Protein AF-A0A4D4MEW3-F1 (afdb_monomer_lite)

Foldseek 3Di:
DDDPPPPPPPPPPDVDDADPVLVVVCVVCLVVLLVVLVVQDDPVLSVVLSVVLSVVCRVCVVVLVVDPHSPVVSVVSSVVSSVVSRPPPPVDPDPPPPPPDDDDDDD

Secondary structure (DSSP, 8-state):
---------------PPPPHHHHHHHHHHHHHHHHHHTTTS-HHHHHHHHHHHHHHHHHTHHHHHHSTTHHHHHHHHHHHHHHHHS--------------PPP----

Sequence (107 aa):
MVERCSEKTAVTMSHAAPPLDHRAFRELVESFYSLYAQVFLEDEERDTAVSDTFDILWLCWNDALASPDTRKFAWNVLRATVMARTPHVTAGPNSDGRRLTPSPCSP

Structure (mmCIF, N/CA/C/O backbone):
data_AF-A0A4D4MEW3-F1
#
_entry.id   AF-A0A4D4MEW3-F1
#
loop_
_atom_site.group_PDB
_atom_site.id
_atom_site.type_symbol
_atom_site.label_atom_id
_atom_site.label_alt_id
_atom_site.label_comp_id
_atom_site.label_asym_id
_atom_site.label_entity_id
_atom_site.label_seq_id
_atom_site.pdbx_PDB_ins_code
_atom_site.Cartn_x
_atom_site.Cartn_y
_atom_site.Cartn_z
_atom_site.occupancy
_atom_site.B_iso_or_equiv
_atom_site.auth_seq_id
_atom_site.auth_comp_id
_atom_site.auth_asym_id
_atom_site.auth_atom_id
_atom_site.pdbx_PDB_model_num
ATOM 1 N N . MET A 1 1 ? 20.437 -4.676 -46.474 1.00 44.28 1 MET A N 1
ATOM 2 C CA . MET A 1 1 ? 21.056 -4.627 -45.132 1.00 44.28 1 MET A CA 1
ATOM 3 C C . MET A 1 1 ? 19.924 -4.525 -44.123 1.00 44.28 1 MET A C 1
ATOM 5 O O . MET A 1 1 ? 19.003 -3.771 -44.393 1.00 44.28 1 MET A O 1
ATOM 9 N N . VAL A 1 2 ? 19.983 -5.325 -43.057 1.00 46.19 2 VAL A N 1
ATOM 10 C CA . VAL A 1 2 ? 18.892 -5.667 -42.116 1.00 46.19 2 VAL A CA 1
ATOM 11 C C . VAL A 1 2 ? 19.078 -4.897 -40.796 1.00 46.19 2 VAL A C 1
ATOM 13 O O . VAL A 1 2 ? 20.214 -4.794 -40.344 1.00 46.19 2 VAL A O 1
ATOM 16 N N . GLU A 1 3 ? 18.054 -4.359 -40.124 1.00 43.44 3 GLU A N 1
ATOM 17 C CA . GLU A 1 3 ? 16.659 -4.117 -40.550 1.00 43.44 3 GLU A CA 1
ATOM 18 C C . GLU A 1 3 ? 16.042 -2.918 -39.798 1.00 43.44 3 GLU A C 1
ATOM 20 O O . GLU A 1 3 ? 16.581 -2.461 -38.788 1.00 43.44 3 GLU A O 1
ATOM 25 N N . ARG A 1 4 ? 14.867 -2.441 -40.237 1.00 52.72 4 ARG A N 1
ATOM 26 C CA . ARG A 1 4 ? 14.099 -1.382 -39.563 1.00 52.72 4 ARG A CA 1
ATOM 27 C C . ARG A 1 4 ? 13.104 -1.954 -38.543 1.00 52.72 4 ARG A C 1
ATOM 29 O O . ARG A 1 4 ? 11.892 -1.853 -38.731 1.00 52.72 4 ARG A O 1
ATOM 36 N N . CYS A 1 5 ? 13.595 -2.499 -37.429 1.00 50.06 5 CYS A N 1
ATOM 37 C CA . CYS A 1 5 ? 12.713 -2.844 -36.309 1.00 50.06 5 CYS A CA 1
ATOM 38 C C . CYS A 1 5 ? 12.409 -1.598 -35.459 1.00 50.06 5 CYS A C 1
ATOM 40 O O . CYS A 1 5 ? 13.200 -1.191 -34.612 1.00 50.06 5 CYS A O 1
ATOM 42 N N . SER A 1 6 ? 11.267 -0.958 -35.717 1.00 57.47 6 SER A N 1
ATOM 43 C CA . SER A 1 6 ? 10.753 0.126 -34.878 1.00 57.47 6 SER A CA 1
ATOM 44 C C . SER A 1 6 ? 9.836 -0.474 -33.813 1.00 57.47 6 SER A C 1
ATOM 46 O O . SER A 1 6 ? 8.632 -0.600 -34.042 1.00 57.47 6 SER A O 1
ATOM 48 N N . GLU A 1 7 ? 10.390 -0.846 -32.6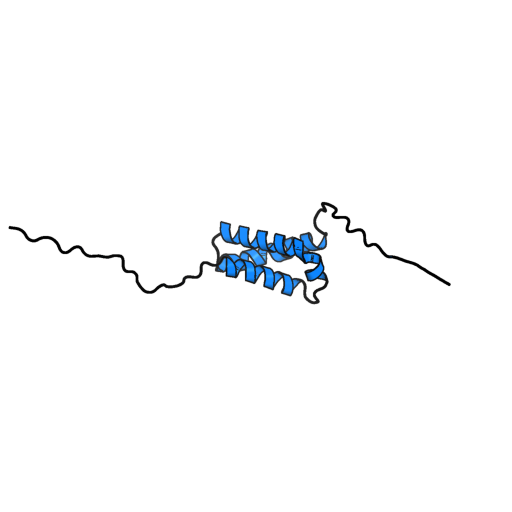58 1.00 52.03 7 GLU A N 1
ATOM 49 C CA . GLU A 1 7 ? 9.607 -1.361 -31.528 1.00 52.03 7 GLU A CA 1
ATOM 50 C C . GLU A 1 7 ? 8.725 -0.262 -30.925 1.00 52.03 7 GLU A C 1
ATOM 52 O O . GLU A 1 7 ? 9.093 0.481 -30.017 1.00 52.03 7 GLU A O 1
ATOM 57 N N . LYS A 1 8 ? 7.510 -0.160 -31.461 1.00 49.97 8 LYS A N 1
ATOM 58 C CA . LYS A 1 8 ? 6.411 0.597 -30.873 1.00 49.97 8 LYS A CA 1
ATOM 59 C C . LYS A 1 8 ? 5.815 -0.252 -29.750 1.00 49.97 8 LYS A C 1
ATOM 61 O O . LYS A 1 8 ? 4.885 -1.022 -29.988 1.00 49.97 8 LYS A O 1
ATOM 66 N N . THR A 1 9 ? 6.363 -0.122 -28.545 1.00 52.53 9 THR A N 1
ATOM 67 C CA . THR A 1 9 ? 5.863 -0.783 -27.334 1.00 52.53 9 THR A CA 1
ATOM 68 C C . THR A 1 9 ? 4.411 -0.385 -27.070 1.00 52.53 9 THR A C 1
ATOM 70 O O . THR A 1 9 ? 4.097 0.704 -26.591 1.00 52.53 9 THR A O 1
ATOM 73 N N . ALA A 1 10 ? 3.495 -1.285 -27.424 1.00 50.22 10 ALA A N 1
ATOM 74 C CA . ALA A 1 10 ? 2.083 -1.135 -27.127 1.00 50.22 10 ALA A CA 1
ATOM 75 C C . ALA A 1 10 ? 1.869 -1.368 -25.628 1.00 50.22 10 ALA A C 1
ATOM 77 O O . ALA A 1 10 ? 1.864 -2.506 -25.165 1.00 50.22 10 ALA A O 1
ATOM 78 N N . VAL A 1 11 ? 1.680 -0.287 -24.869 1.00 57.34 11 VAL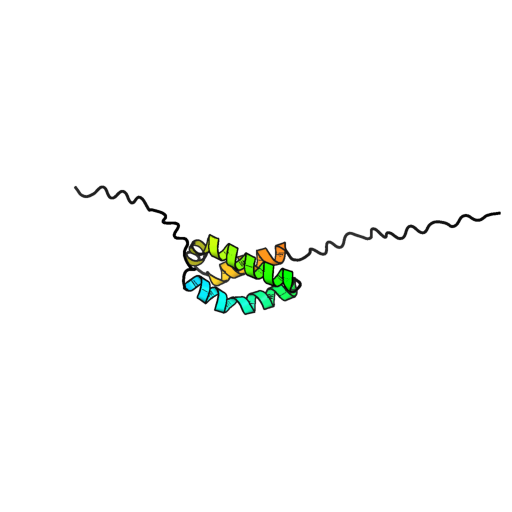 A N 1
ATOM 79 C CA . VAL A 1 11 ? 1.234 -0.367 -23.474 1.00 57.34 11 VAL A CA 1
ATOM 80 C C . VAL A 1 11 ? -0.229 -0.809 -23.468 1.00 57.34 11 VAL A C 1
ATOM 82 O O . VAL A 1 11 ? -1.152 0.004 -23.455 1.00 57.34 11 VAL A O 1
ATOM 85 N N . THR A 1 12 ? -0.454 -2.122 -23.499 1.00 45.50 12 THR A N 1
ATOM 86 C CA . THR A 1 12 ? -1.741 -2.704 -23.124 1.00 45.50 12 THR A CA 1
ATOM 87 C C . THR A 1 12 ? -1.952 -2.475 -21.635 1.00 45.50 12 THR A C 1
ATOM 89 O O . THR A 1 12 ? -1.496 -3.264 -20.809 1.00 45.50 12 THR A O 1
ATOM 92 N N . MET A 1 13 ? -2.680 -1.406 -21.300 1.00 50.62 13 MET A N 1
ATOM 93 C CA . MET A 1 13 ? -3.367 -1.271 -20.015 1.00 50.62 13 MET A CA 1
ATOM 94 C C . MET A 1 13 ? -4.488 -2.315 -19.936 1.00 50.62 13 MET A C 1
ATOM 96 O O . MET A 1 13 ? -5.675 -2.004 -20.011 1.00 50.62 13 MET A O 1
ATOM 100 N N . SER A 1 14 ? -4.103 -3.584 -19.823 1.00 45.50 14 SER A N 1
ATOM 101 C CA . SER A 1 14 ? -5.016 -4.630 -19.393 1.00 45.50 14 SER A CA 1
ATOM 102 C C . SER A 1 14 ? -5.449 -4.294 -17.973 1.00 45.50 14 SER A C 1
ATOM 104 O O . SER A 1 14 ? -4.605 -4.045 -17.113 1.00 45.50 14 SER A O 1
ATOM 106 N N . HIS A 1 15 ? -6.759 -4.299 -17.735 1.00 51.56 15 HIS A N 1
ATOM 107 C CA . HIS A 1 15 ? -7.381 -4.132 -16.421 1.00 51.56 15 HIS A CA 1
ATOM 108 C C . HIS A 1 15 ? -7.103 -5.400 -15.586 1.00 51.56 15 HIS A C 1
ATOM 110 O O . HIS A 1 15 ? -7.960 -6.263 -15.402 1.00 51.56 15 HIS A O 1
ATOM 116 N N . ALA A 1 16 ? -5.832 -5.591 -15.238 1.00 49.38 16 ALA A N 1
ATOM 117 C CA . ALA A 1 16 ? -5.274 -6.882 -14.887 1.00 49.38 16 ALA A CA 1
ATOM 118 C C . ALA A 1 16 ? -5.479 -7.191 -13.406 1.00 49.38 16 ALA A C 1
ATOM 120 O O . ALA A 1 16 ? -5.237 -6.352 -12.538 1.00 49.38 16 ALA A O 1
ATOM 121 N N . ALA A 1 17 ? -5.858 -8.439 -13.121 1.00 55.97 17 ALA A N 1
ATOM 122 C CA . ALA A 1 17 ? -5.656 -9.000 -11.795 1.00 55.97 17 ALA A CA 1
ATOM 123 C C . ALA A 1 17 ? -4.174 -8.833 -11.400 1.00 55.97 17 ALA A C 1
ATOM 125 O O . ALA A 1 17 ? -3.316 -8.903 -12.288 1.00 55.97 17 ALA A O 1
ATOM 126 N N . PRO A 1 18 ? -3.858 -8.618 -10.110 1.00 57.34 18 PRO A N 1
ATOM 127 C CA . PRO A 1 18 ? -2.490 -8.334 -9.720 1.00 57.34 18 PRO A CA 1
ATOM 128 C C . PRO A 1 18 ? -1.482 -9.374 -10.211 1.00 57.34 18 PRO A C 1
ATOM 130 O O . PRO A 1 18 ? -1.830 -10.561 -10.186 1.00 57.34 18 PRO A O 1
ATOM 133 N N . PRO A 1 19 ? -0.254 -8.975 -10.630 1.00 64.31 19 PRO A N 1
ATOM 134 C CA . PRO A 1 19 ? 0.823 -9.921 -10.862 1.00 64.31 19 PRO A CA 1
ATOM 135 C C . PRO A 1 19 ? 0.889 -10.863 -9.673 1.00 64.31 19 PRO A C 1
ATOM 137 O O . PRO A 1 19 ? 0.750 -10.429 -8.525 1.00 64.31 19 PRO A O 1
ATOM 140 N N . LEU A 1 20 ? 1.047 -12.151 -9.957 1.00 63.53 20 LEU A N 1
ATOM 141 C CA . LEU A 1 20 ? 0.963 -13.193 -8.939 1.00 63.53 20 LEU A CA 1
ATOM 142 C C . LEU A 1 20 ? 1.931 -12.905 -7.776 1.00 63.53 20 LEU A C 1
ATOM 144 O O . LEU A 1 20 ? 1.580 -13.100 -6.614 1.00 63.53 20 LEU A O 1
ATOM 148 N N . ASP A 1 21 ? 3.082 -12.312 -8.101 1.00 77.44 21 ASP A N 1
ATOM 149 C CA . ASP A 1 21 ? 4.103 -11.828 -7.174 1.00 77.44 21 ASP A CA 1
ATOM 150 C C . ASP A 1 21 ? 3.622 -10.718 -6.223 1.00 77.44 21 ASP A C 1
ATOM 152 O O . ASP A 1 21 ? 4.022 -10.718 -5.064 1.00 77.44 21 ASP A O 1
ATOM 156 N N . HIS A 1 22 ? 2.748 -9.794 -6.651 1.00 81.69 22 HIS A N 1
ATOM 157 C CA . HIS A 1 22 ? 2.193 -8.744 -5.774 1.00 81.69 22 HIS A CA 1
ATOM 158 C C . HIS A 1 22 ? 1.213 -9.333 -4.752 1.00 81.69 22 HIS A C 1
ATOM 160 O O . HIS A 1 22 ? 1.293 -8.988 -3.574 1.00 81.69 22 HIS A O 1
ATOM 166 N N . ARG A 1 23 ? 0.354 -10.286 -5.158 1.00 83.44 23 ARG A N 1
ATOM 167 C CA . ARG A 1 23 ? -0.533 -10.995 -4.209 1.00 83.44 23 ARG A CA 1
ATOM 168 C C . ARG A 1 23 ? 0.261 -11.828 -3.212 1.00 83.44 23 ARG A C 1
ATOM 170 O O . ARG A 1 23 ? 0.069 -11.673 -2.011 1.00 83.44 23 ARG A O 1
ATOM 177 N N . ALA A 1 24 ? 1.185 -12.651 -3.708 1.00 86.50 24 ALA A N 1
ATOM 178 C CA . ALA A 1 24 ? 2.041 -13.481 -2.866 1.00 86.50 24 ALA A CA 1
ATOM 179 C C . ALA A 1 24 ? 2.904 -12.633 -1.915 1.00 86.50 24 ALA A C 1
ATOM 181 O O . ALA A 1 24 ? 3.113 -13.007 -0.762 1.00 86.50 24 ALA A O 1
ATOM 182 N N . PHE A 1 25 ? 3.373 -11.463 -2.365 1.00 86.81 25 PHE A N 1
ATOM 183 C CA . PHE A 1 25 ? 4.070 -10.509 -1.508 1.00 86.81 25 PHE A CA 1
ATOM 184 C C . PHE A 1 25 ? 3.149 -9.925 -0.431 1.00 86.81 25 PHE A C 1
ATOM 186 O O . PHE A 1 25 ? 3.535 -9.930 0.738 1.00 86.81 25 PHE A O 1
ATOM 193 N N . ARG A 1 26 ? 1.938 -9.470 -0.793 1.00 89.44 26 ARG A N 1
ATOM 194 C CA . ARG A 1 26 ? 0.938 -8.948 0.155 1.00 89.44 26 ARG A CA 1
ATOM 195 C C . ARG A 1 26 ? 0.632 -9.965 1.250 1.00 89.44 26 ARG A C 1
ATOM 197 O O . ARG A 1 26 ? 0.856 -9.654 2.414 1.00 89.44 26 ARG A O 1
ATOM 204 N N . GLU A 1 27 ? 0.232 -11.180 0.884 1.00 90.00 27 GLU A N 1
ATOM 205 C CA . GLU A 1 27 ? -0.087 -12.262 1.832 1.00 90.00 27 GLU A CA 1
ATOM 206 C C . GLU A 1 27 ? 1.079 -12.572 2.794 1.00 90.00 27 GLU A C 1
ATOM 208 O O . GLU A 1 27 ? 0.859 -12.908 3.957 1.00 90.00 27 GLU A O 1
ATOM 213 N N . LEU A 1 28 ? 2.328 -12.411 2.340 1.00 89.94 28 LEU A N 1
ATOM 214 C CA . LEU A 1 28 ? 3.529 -12.653 3.143 1.00 89.94 28 LEU A CA 1
ATOM 215 C C . LEU A 1 28 ? 3.900 -11.495 4.089 1.00 89.94 28 LEU A C 1
ATOM 217 O O . LEU A 1 28 ? 4.548 -11.743 5.109 1.00 89.94 28 LEU A O 1
ATOM 221 N N . VAL A 1 29 ? 3.538 -10.243 3.775 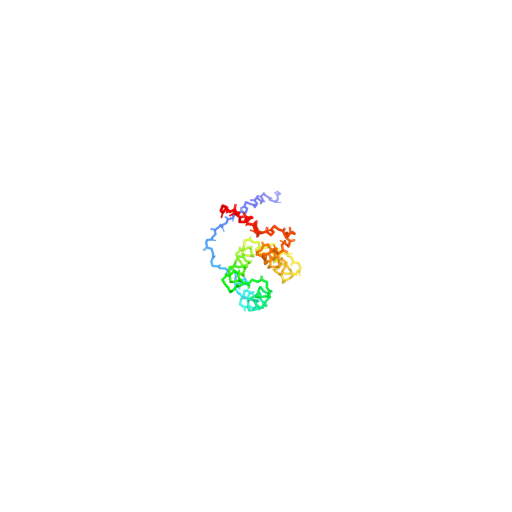1.00 89.75 29 VAL A N 1
ATOM 222 C CA . VAL A 1 29 ? 3.955 -9.055 4.555 1.00 89.75 29 VAL A CA 1
ATOM 223 C C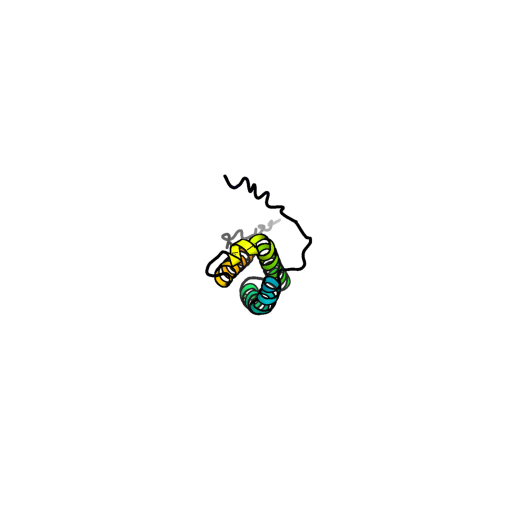 . VAL A 1 29 ? 2.833 -8.334 5.306 1.00 89.75 29 VAL A C 1
ATOM 225 O O . VAL A 1 29 ? 3.130 -7.649 6.282 1.00 89.75 29 VAL A O 1
ATOM 228 N N . GLU A 1 30 ? 1.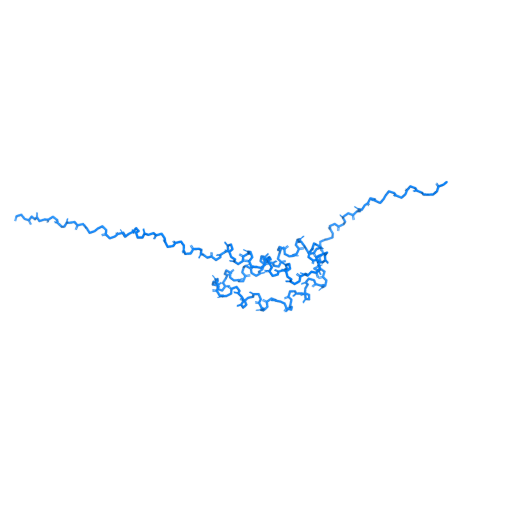571 -8.493 4.905 1.00 90.31 30 GLU A N 1
ATOM 229 C CA . GLU A 1 30 ? 0.413 -7.738 5.414 1.00 90.31 30 GLU A CA 1
ATOM 230 C C . GLU A 1 30 ? 0.294 -7.804 6.941 1.00 90.31 30 GLU A C 1
ATOM 232 O O . GLU A 1 30 ? 0.281 -6.764 7.596 1.00 90.31 30 GLU A O 1
ATOM 237 N N . SER A 1 31 ? 0.371 -9.001 7.531 1.00 91.62 31 SER A N 1
ATOM 238 C CA . SER A 1 31 ? 0.358 -9.180 8.991 1.00 91.62 31 SER A CA 1
ATOM 239 C C . SER A 1 31 ? 1.484 -8.419 9.705 1.00 91.62 31 SER A C 1
ATOM 241 O O . SER A 1 31 ? 1.263 -7.829 10.760 1.00 91.62 31 SER A O 1
ATOM 243 N N . PHE A 1 32 ? 2.696 -8.388 9.138 1.00 91.75 32 PHE A N 1
ATOM 244 C CA . PHE A 1 32 ? 3.822 -7.644 9.717 1.00 91.75 32 PHE A CA 1
ATOM 245 C C . PHE A 1 32 ? 3.652 -6.129 9.562 1.00 91.75 32 PHE A C 1
ATOM 247 O O . PHE A 1 32 ? 4.116 -5.365 10.408 1.00 91.75 32 PHE A O 1
ATOM 254 N N . TYR A 1 33 ? 2.996 -5.691 8.487 1.00 92.38 33 TYR A N 1
ATOM 255 C CA . TYR A 1 33 ? 2.743 -4.282 8.206 1.00 92.38 33 TYR A CA 1
ATOM 256 C C . TYR A 1 33 ? 1.661 -3.728 9.140 1.00 92.38 33 TYR A C 1
ATOM 258 O O . TYR A 1 33 ? 1.871 -2.668 9.732 1.00 92.38 33 TYR A O 1
ATOM 266 N N . SER A 1 34 ? 0.587 -4.484 9.392 1.00 92.06 34 SER A N 1
ATOM 267 C CA . SER A 1 34 ? -0.414 -4.15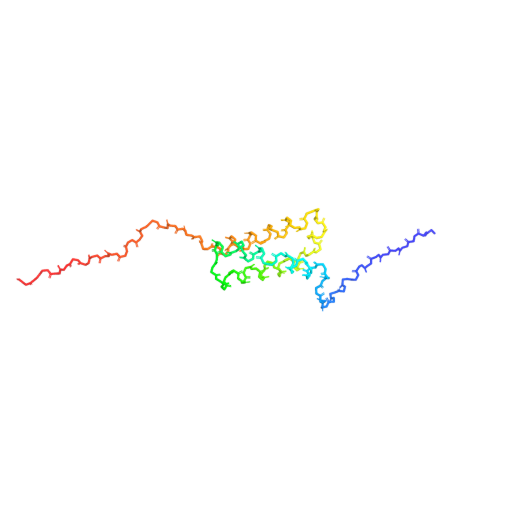0 10.415 1.00 92.06 34 SER A CA 1
ATOM 268 C C . SER A 1 34 ? 0.193 -4.115 11.823 1.00 92.06 34 SER A C 1
ATOM 270 O O . SER A 1 34 ? -0.009 -3.137 12.543 1.00 92.06 34 SER A O 1
ATOM 272 N N . LEU A 1 35 ? 1.021 -5.105 12.190 1.00 93.31 35 LEU A N 1
ATOM 273 C CA . LEU A 1 35 ? 1.736 -5.129 13.479 1.00 93.31 35 LEU A CA 1
ATOM 274 C C . LEU A 1 35 ? 2.699 -3.944 13.676 1.00 93.31 35 LEU A C 1
ATOM 276 O O . LEU A 1 35 ? 2.979 -3.573 14.815 1.00 93.31 35 LEU A O 1
ATOM 280 N N . TYR A 1 36 ? 3.220 -3.352 12.599 1.00 92.31 36 TYR A N 1
ATOM 281 C CA . TYR A 1 36 ? 4.013 -2.124 12.681 1.00 92.31 36 TYR A CA 1
ATOM 282 C C . TYR A 1 36 ? 3.128 -0.877 12.790 1.00 92.31 36 TYR A C 1
ATOM 284 O O . TYR A 1 36 ? 3.367 -0.021 13.640 1.00 92.31 36 TYR A O 1
ATOM 292 N N . ALA A 1 37 ? 2.100 -0.776 11.946 1.00 92.06 37 ALA A N 1
ATOM 293 C CA . ALA A 1 37 ? 1.224 0.387 11.881 1.00 92.06 37 ALA A CA 1
ATOM 294 C C . ALA A 1 37 ? 0.389 0.581 13.166 1.00 92.06 37 ALA A C 1
ATOM 296 O O . ALA A 1 37 ? 0.214 1.721 13.591 1.00 92.06 37 ALA A O 1
ATOM 297 N N . GLN A 1 38 ? -0.011 -0.500 13.853 1.00 93.44 38 GLN A N 1
ATOM 298 C CA . GLN A 1 38 ? -0.742 -0.443 15.135 1.00 93.44 38 GLN A CA 1
ATOM 299 C C . GLN A 1 38 ? 0.024 0.263 16.274 1.00 93.44 38 GLN A C 1
ATOM 301 O O . GLN A 1 38 ? -0.550 0.573 17.310 1.00 93.44 38 GLN A O 1
ATOM 306 N N . VAL A 1 39 ? 1.341 0.465 16.132 1.00 92.31 39 VAL A N 1
ATOM 307 C CA . VAL A 1 39 ? 2.163 1.177 17.129 1.00 92.31 39 VAL A CA 1
ATOM 308 C C . VAL A 1 39 ? 1.945 2.697 17.050 1.00 92.31 39 VAL A C 1
ATOM 310 O O . VAL A 1 39 ? 2.291 3.417 17.985 1.00 92.31 39 VAL A O 1
ATOM 313 N N . PHE A 1 40 ? 1.381 3.188 15.941 1.00 88.31 40 PHE A N 1
ATOM 314 C CA . PHE A 1 40 ? 1.253 4.615 15.629 1.00 88.31 40 PHE A CA 1
ATOM 315 C C . PHE A 1 40 ? -0.175 5.064 15.291 1.00 88.31 40 PHE A C 1
ATOM 317 O O . PHE A 1 40 ? -0.438 6.264 15.332 1.00 88.31 40 PHE A O 1
ATOM 324 N N . LEU A 1 41 ? -1.055 4.132 14.914 1.00 89.94 41 LEU A N 1
ATOM 325 C CA . LEU A 1 41 ? -2.388 4.389 14.367 1.00 89.94 41 LEU A CA 1
ATOM 326 C C . LEU A 1 41 ? -3.433 3.490 15.040 1.00 89.94 41 LEU A C 1
ATOM 328 O O . LEU A 1 41 ? -3.148 2.324 15.322 1.00 89.94 41 LEU A O 1
ATOM 332 N N . GLU A 1 42 ? -4.640 4.024 15.226 1.00 89.75 42 GLU A N 1
ATOM 333 C CA . GLU A 1 42 ? -5.827 3.268 15.649 1.00 89.75 42 GLU A CA 1
ATOM 334 C C . GLU A 1 42 ? -6.264 2.263 14.564 1.00 89.75 42 GLU A C 1
ATOM 336 O O . GLU A 1 42 ? -5.852 2.372 13.407 1.00 89.75 42 GLU A O 1
ATOM 341 N N . ASP A 1 43 ? -7.112 1.286 14.912 1.00 88.50 43 ASP A N 1
ATOM 342 C CA . ASP A 1 43 ? -7.462 0.146 14.042 1.00 88.50 43 ASP A CA 1
ATOM 343 C C . ASP A 1 43 ? -7.896 0.544 12.611 1.00 88.50 43 ASP A C 1
ATOM 345 O O . ASP A 1 43 ? -7.365 0.010 11.635 1.00 88.50 43 ASP A O 1
ATOM 349 N N . GLU A 1 44 ? -8.810 1.511 12.461 1.00 90.25 44 GLU A N 1
ATOM 350 C CA . GLU A 1 44 ? -9.303 1.962 11.145 1.00 90.25 44 GLU A CA 1
ATOM 351 C C . GLU A 1 44 ? -8.222 2.694 10.327 1.00 90.25 44 GLU A C 1
ATOM 353 O O . GLU A 1 44 ? -8.106 2.520 9.108 1.00 90.25 44 GLU A O 1
ATOM 358 N N . GLU A 1 45 ? -7.391 3.503 10.986 1.00 89.00 45 GLU A N 1
ATOM 359 C CA . GLU A 1 45 ? -6.321 4.266 10.337 1.00 89.00 45 GLU A CA 1
ATOM 360 C C . GLU A 1 45 ? -5.134 3.374 9.967 1.00 89.00 45 GLU A C 1
ATOM 362 O O . GLU A 1 45 ? -4.529 3.575 8.910 1.00 89.00 45 GLU A O 1
ATOM 367 N N . ARG A 1 46 ? -4.844 2.356 10.788 1.00 91.94 46 ARG A N 1
ATOM 368 C CA . ARG A 1 46 ? -3.905 1.266 10.502 1.00 91.94 46 ARG A CA 1
ATOM 369 C C . ARG A 1 46 ? -4.323 0.531 9.236 1.00 91.94 46 ARG A C 1
ATOM 371 O O . ARG A 1 46 ? -3.515 0.418 8.315 1.00 91.94 46 ARG A O 1
ATOM 378 N N . ASP A 1 47 ? -5.563 0.055 9.178 1.00 91.69 47 ASP A N 1
ATOM 379 C CA . ASP A 1 47 ? -6.047 -0.752 8.054 1.00 91.69 47 ASP A CA 1
ATOM 380 C C . ASP A 1 47 ? -6.092 0.074 6.761 1.00 91.69 47 ASP A C 1
ATOM 382 O O . ASP A 1 47 ? -5.665 -0.397 5.703 1.00 91.69 47 ASP A O 1
ATOM 386 N N . THR A 1 48 ? -6.466 1.354 6.861 1.00 93.00 48 THR A N 1
ATOM 387 C CA . THR A 1 48 ? -6.367 2.305 5.744 1.00 93.00 48 THR A CA 1
ATOM 388 C C . THR A 1 48 ? -4.911 2.524 5.304 1.00 93.00 48 THR A C 1
ATOM 390 O O . THR A 1 48 ? -4.615 2.452 4.115 1.00 93.00 48 THR A O 1
ATOM 393 N N . ALA A 1 49 ? -3.971 2.749 6.231 1.00 92.94 49 ALA A N 1
ATOM 394 C CA . ALA A 1 49 ? -2.554 2.962 5.909 1.00 92.94 49 ALA A CA 1
ATOM 395 C C . ALA A 1 49 ? -1.889 1.730 5.268 1.00 92.94 49 ALA A C 1
ATOM 397 O O . ALA A 1 49 ? -1.020 1.868 4.399 1.00 92.94 49 ALA A O 1
ATOM 398 N N . VAL A 1 50 ? -2.287 0.527 5.688 1.00 92.50 50 VAL A N 1
ATOM 399 C CA . VAL A 1 50 ? -1.823 -0.737 5.106 1.00 92.50 50 VAL A CA 1
ATOM 400 C C . VAL A 1 50 ? -2.420 -0.940 3.708 1.00 92.50 50 VAL A C 1
ATOM 402 O O . VAL A 1 50 ? -1.666 -1.288 2.798 1.00 92.50 50 VAL A O 1
ATOM 405 N N . SER A 1 51 ? -3.710 -0.646 3.489 1.00 93.00 51 SER A N 1
ATOM 406 C CA . SER A 1 51 ? -4.308 -0.691 2.142 1.00 93.00 51 SER A CA 1
ATOM 407 C C . SER A 1 51 ? -3.633 0.295 1.189 1.00 93.00 51 SER A C 1
ATOM 409 O O . SER A 1 51 ? -3.078 -0.140 0.181 1.00 93.00 51 SER A O 1
ATOM 411 N N . ASP A 1 52 ? -3.559 1.580 1.561 1.00 93.25 52 ASP A N 1
ATOM 412 C CA . ASP A 1 52 ? -2.884 2.637 0.793 1.00 93.25 52 ASP A CA 1
ATOM 413 C C . ASP A 1 52 ? -1.461 2.228 0.392 1.00 93.25 52 ASP A C 1
ATOM 415 O O . ASP A 1 52 ? -1.010 2.484 -0.720 1.00 93.25 52 ASP A O 1
ATOM 419 N N . THR A 1 53 ? -0.732 1.568 1.296 1.00 93.75 53 THR A N 1
ATOM 420 C CA . THR A 1 53 ? 0.626 1.082 1.025 1.00 93.75 53 THR A CA 1
ATOM 421 C C . THR A 1 53 ? 0.645 0.037 -0.090 1.00 93.75 53 THR A C 1
ATOM 423 O O . THR A 1 53 ? 1.517 0.095 -0.960 1.00 93.75 53 THR A O 1
ATOM 426 N N . PHE A 1 54 ? -0.305 -0.902 -0.100 1.00 91.25 54 PHE A N 1
ATOM 427 C CA . PHE A 1 54 ? -0.425 -1.888 -1.174 1.00 91.25 54 PHE A CA 1
ATOM 428 C C . PHE A 1 54 ? -0.938 -1.283 -2.485 1.00 91.25 54 PHE A C 1
ATOM 430 O O . PHE A 1 54 ? -0.500 -1.741 -3.541 1.00 91.25 54 PHE A O 1
ATOM 437 N N . ASP A 1 55 ? -1.775 -0.246 -2.426 1.00 92.06 55 ASP A N 1
ATOM 438 C CA . ASP A 1 55 ? -2.266 0.508 -3.588 1.00 92.06 55 ASP A CA 1
ATOM 439 C C . ASP A 1 55 ? -1.180 1.422 -4.198 1.00 92.06 55 ASP A C 1
ATOM 441 O O . ASP A 1 55 ? -1.088 1.569 -5.416 1.00 92.06 55 ASP A O 1
ATOM 445 N N . ILE A 1 56 ? -0.270 1.970 -3.387 1.00 91.38 56 ILE A N 1
ATOM 446 C CA . ILE A 1 56 ? 0.937 2.651 -3.882 1.00 91.38 56 ILE A CA 1
ATOM 447 C C . ILE A 1 56 ? 1.897 1.625 -4.495 1.00 91.38 56 ILE A C 1
ATOM 449 O O . ILE A 1 56 ? 2.348 1.808 -5.626 1.00 91.38 56 ILE A O 1
ATOM 453 N N . LEU A 1 57 ? 2.175 0.519 -3.790 1.00 90.06 57 LEU A N 1
ATOM 454 C CA . LEU A 1 57 ? 3.046 -0.554 -4.290 1.00 90.06 57 LEU A CA 1
ATOM 455 C C . LEU A 1 57 ? 2.509 -1.227 -5.548 1.00 90.06 57 LEU A C 1
ATOM 457 O O . LEU A 1 57 ? 3.297 -1.736 -6.336 1.00 90.06 57 LEU A O 1
ATOM 461 N N . TRP A 1 58 ? 1.194 -1.224 -5.739 1.00 88.06 58 TRP A N 1
ATOM 462 C CA . TRP A 1 58 ? 0.537 -1.631 -6.971 1.00 88.06 58 TRP A CA 1
ATOM 463 C C . TRP A 1 58 ? 0.969 -0.754 -8.153 1.00 88.06 58 TRP A C 1
ATOM 465 O O . TRP A 1 58 ? 1.424 -1.266 -9.177 1.00 88.06 58 TRP A O 1
ATOM 475 N N . LEU A 1 59 ? 0.886 0.569 -7.990 1.00 88.38 59 LEU A N 1
ATOM 476 C CA . LEU A 1 59 ? 1.206 1.540 -9.039 1.00 88.38 59 LEU A CA 1
ATOM 477 C C . LEU A 1 59 ? 2.698 1.556 -9.409 1.00 88.38 59 LEU A C 1
ATOM 479 O O . LEU A 1 59 ? 3.023 1.734 -10.581 1.00 88.38 59 LEU A O 1
ATOM 483 N N . CYS A 1 60 ? 3.597 1.340 -8.443 1.00 88.12 60 CYS A N 1
ATOM 484 C CA . CYS A 1 60 ? 5.050 1.300 -8.660 1.00 88.12 60 CYS A CA 1
ATOM 485 C C . CYS A 1 60 ? 5.658 -0.118 -8.614 1.00 88.12 60 CYS A C 1
ATOM 487 O O . CYS A 1 60 ? 6.864 -0.271 -8.413 1.00 88.12 60 CYS A O 1
ATOM 489 N N . TRP A 1 61 ? 4.859 -1.176 -8.822 1.00 86.81 61 TRP A N 1
ATOM 490 C CA . TRP A 1 61 ? 5.333 -2.562 -8.664 1.00 86.81 61 TRP A CA 1
ATOM 491 C C . TRP A 1 61 ? 6.505 -2.914 -9.591 1.00 86.81 61 TRP A C 1
ATOM 493 O O . TRP A 1 61 ? 7.448 -3.584 -9.175 1.00 86.81 61 TRP A O 1
ATOM 503 N N . ASN A 1 62 ? 6.495 -2.412 -10.830 1.00 84.94 62 ASN A N 1
ATOM 504 C CA . ASN A 1 62 ? 7.599 -2.617 -11.772 1.00 84.94 62 ASN A CA 1
ATOM 505 C C . ASN A 1 62 ? 8.905 -1.963 -11.289 1.00 84.94 62 ASN A C 1
ATOM 507 O O . ASN A 1 62 ? 9.968 -2.563 -11.429 1.00 84.94 62 ASN A O 1
ATOM 511 N N . ASP A 1 63 ? 8.836 -0.784 -10.661 1.00 84.75 63 ASP A N 1
ATOM 512 C CA . ASP A 1 63 ? 10.006 -0.118 -10.074 1.00 84.75 63 ASP A CA 1
ATOM 513 C C . ASP A 1 63 ? 10.507 -0.874 -8.833 1.00 84.75 63 ASP A C 1
ATOM 515 O O . ASP A 1 63 ? 11.712 -0.998 -8.610 1.00 84.75 63 ASP A O 1
ATOM 519 N N . ALA A 1 64 ? 9.586 -1.445 -8.049 1.00 84.94 64 ALA A N 1
ATOM 520 C CA . ALA A 1 64 ? 9.905 -2.277 -6.892 1.00 84.94 64 ALA A CA 1
ATOM 521 C C . ALA A 1 64 ? 10.583 -3.607 -7.286 1.00 84.94 64 ALA A C 1
ATOM 523 O O . ALA A 1 64 ? 11.469 -4.070 -6.564 1.00 84.94 64 ALA A O 1
ATOM 524 N N . LEU A 1 65 ? 10.209 -4.200 -8.428 1.00 83.62 65 LEU A N 1
ATOM 525 C CA . LEU A 1 65 ? 10.858 -5.384 -9.012 1.00 83.62 65 LEU A CA 1
ATOM 526 C C . LEU A 1 65 ? 12.186 -5.058 -9.715 1.00 83.62 65 LEU A C 1
ATOM 528 O O . LEU A 1 65 ? 13.094 -5.886 -9.715 1.00 83.62 65 LEU A O 1
ATOM 532 N N . ALA A 1 66 ? 12.324 -3.861 -10.291 1.00 84.38 66 ALA A N 1
ATOM 533 C CA . ALA A 1 66 ? 13.597 -3.366 -10.819 1.00 84.38 66 ALA A CA 1
ATOM 534 C C . ALA A 1 66 ? 14.589 -2.971 -9.704 1.00 84.38 66 ALA A C 1
ATOM 536 O O . ALA A 1 66 ? 15.796 -2.882 -9.938 1.00 84.38 66 ALA A O 1
ATOM 537 N N . SER A 1 67 ? 14.093 -2.731 -8.487 1.00 80.69 67 SER A N 1
ATOM 538 C CA . SER A 1 67 ? 14.912 -2.464 -7.308 1.00 80.69 67 SER A CA 1
ATOM 539 C C . SER A 1 67 ? 15.627 -3.737 -6.828 1.00 80.69 67 SER A C 1
ATOM 541 O O . SER A 1 67 ? 14.983 -4.777 -6.704 1.00 80.69 67 SER A O 1
ATOM 543 N N . PRO A 1 68 ? 16.921 -3.675 -6.454 1.00 82.38 68 PRO A N 1
ATOM 544 C CA . PRO A 1 68 ? 17.647 -4.843 -5.944 1.00 82.38 68 PRO A CA 1
ATOM 545 C C . PRO A 1 68 ? 17.094 -5.394 -4.616 1.00 82.38 68 PRO A C 1
ATOM 547 O O . PRO A 1 68 ? 17.383 -6.535 -4.275 1.00 82.38 68 PRO A O 1
ATOM 550 N N . ASP A 1 69 ? 16.296 -4.610 -3.877 1.00 87.06 69 ASP A N 1
ATOM 551 C CA . ASP A 1 69 ? 15.673 -5.004 -2.607 1.00 87.06 69 ASP A CA 1
ATOM 552 C C . ASP A 1 69 ? 14.172 -4.630 -2.570 1.00 87.06 69 ASP A C 1
ATOM 554 O O . ASP A 1 69 ? 13.761 -3.724 -1.833 1.00 87.06 69 ASP A O 1
ATOM 558 N N . THR A 1 70 ? 13.314 -5.345 -3.307 1.00 85.56 70 THR A N 1
ATOM 559 C CA . THR A 1 70 ? 11.847 -5.121 -3.334 1.00 85.56 70 THR A CA 1
ATOM 560 C C . THR A 1 70 ? 11.227 -5.006 -1.932 1.00 85.56 70 THR A C 1
ATOM 562 O O . THR A 1 70 ? 10.418 -4.117 -1.669 1.00 85.56 70 THR A O 1
ATOM 565 N N . ARG A 1 71 ? 11.660 -5.846 -0.976 1.00 85.81 71 ARG A N 1
ATOM 566 C CA . ARG A 1 71 ? 11.182 -5.811 0.423 1.00 85.81 71 ARG A CA 1
ATOM 567 C C . ARG A 1 71 ? 11.541 -4.504 1.142 1.00 85.81 71 ARG A C 1
ATOM 569 O O . ARG A 1 71 ? 10.739 -3.999 1.924 1.00 85.81 71 ARG A O 1
ATOM 576 N N . LYS A 1 72 ? 12.736 -3.958 0.895 1.00 89.38 72 LYS A N 1
ATOM 577 C CA . LYS A 1 72 ? 13.209 -2.698 1.492 1.00 89.38 72 LYS A CA 1
ATOM 578 C C . LYS A 1 72 ? 12.503 -1.499 0.869 1.00 89.38 72 LYS A C 1
ATOM 580 O O . LYS A 1 72 ? 12.165 -0.557 1.581 1.00 89.38 72 LYS A O 1
ATOM 585 N N . PHE A 1 73 ? 12.247 -1.556 -0.437 1.00 89.56 73 PHE A N 1
ATOM 586 C CA . PHE A 1 73 ? 11.431 -0.572 -1.140 1.00 89.56 73 PHE A CA 1
ATOM 587 C C . PHE A 1 73 ? 10.009 -0.523 -0.557 1.00 89.56 73 PHE A C 1
ATOM 589 O O . PHE A 1 73 ? 9.582 0.527 -0.081 1.00 89.56 73 PHE A O 1
ATOM 596 N N . ALA A 1 74 ? 9.330 -1.670 -0.472 1.00 90.56 74 ALA A N 1
ATOM 597 C CA . ALA A 1 74 ? 7.993 -1.788 0.112 1.00 90.56 74 ALA A CA 1
ATOM 598 C C . ALA A 1 74 ? 7.913 -1.313 1.572 1.00 90.56 74 ALA A C 1
ATOM 600 O O . ALA A 1 74 ? 6.997 -0.578 1.940 1.00 90.56 74 ALA A O 1
ATOM 601 N N . TRP A 1 75 ? 8.918 -1.645 2.385 1.00 92.44 75 TRP A N 1
ATOM 602 C CA . TRP A 1 75 ? 9.026 -1.148 3.756 1.00 92.44 75 TRP A CA 1
ATOM 603 C C . TRP A 1 75 ? 9.133 0.382 3.841 1.00 92.44 75 TRP A C 1
ATOM 605 O O . TRP A 1 75 ? 8.518 1.000 4.710 1.00 92.44 75 TRP A O 1
ATOM 615 N N . ASN A 1 76 ? 9.895 1.010 2.940 1.00 93.50 76 ASN A N 1
ATOM 616 C CA . ASN A 1 76 ? 10.019 2.466 2.910 1.00 93.50 76 ASN A CA 1
ATOM 617 C C . ASN A 1 76 ? 8.693 3.141 2.528 1.00 93.50 76 ASN A C 1
ATOM 619 O O . ASN A 1 76 ? 8.367 4.171 3.117 1.00 93.50 76 ASN A O 1
ATOM 623 N N . VAL A 1 77 ? 7.921 2.548 1.604 1.00 92.94 77 VAL A N 1
ATOM 624 C CA . VAL A 1 77 ? 6.566 3.016 1.261 1.00 92.94 77 VAL A CA 1
ATOM 625 C C . VAL A 1 77 ? 5.654 2.932 2.487 1.00 92.94 77 VAL A C 1
ATOM 627 O O . VAL A 1 77 ? 5.122 3.962 2.893 1.00 92.94 77 VAL A O 1
ATOM 630 N N . LEU A 1 78 ? 5.563 1.765 3.145 1.00 93.75 78 LEU A N 1
ATOM 631 C CA . LEU A 1 78 ? 4.770 1.597 4.374 1.00 93.75 78 LEU A CA 1
ATOM 632 C C . LEU A 1 78 ? 5.120 2.659 5.415 1.00 93.75 78 LEU A C 1
ATOM 634 O O . LEU A 1 78 ? 4.247 3.335 5.956 1.00 93.75 78 LEU A O 1
ATOM 638 N N . ARG A 1 79 ? 6.415 2.798 5.714 1.00 93.69 79 ARG A N 1
ATOM 639 C CA . ARG A 1 79 ? 6.885 3.702 6.759 1.00 93.69 79 ARG A CA 1
ATOM 640 C C . ARG A 1 79 ? 6.556 5.157 6.433 1.00 93.69 79 ARG A C 1
ATOM 642 O O . ARG A 1 79 ? 6.204 5.891 7.349 1.00 93.69 79 ARG A O 1
ATOM 649 N N . ALA A 1 80 ? 6.643 5.571 5.170 1.00 93.81 80 ALA A N 1
ATOM 650 C CA . ALA A 1 80 ? 6.227 6.907 4.752 1.00 93.81 80 ALA A CA 1
ATOM 651 C C . ALA A 1 80 ? 4.713 7.112 4.945 1.00 93.81 80 ALA A C 1
ATOM 653 O O . ALA A 1 80 ? 4.320 8.095 5.571 1.00 93.81 80 ALA A O 1
ATOM 654 N N . THR A 1 81 ? 3.881 6.164 4.500 1.00 93.31 81 THR A N 1
ATOM 655 C CA . THR A 1 81 ? 2.414 6.216 4.642 1.00 93.31 81 THR A CA 1
ATOM 656 C C . THR A 1 81 ? 1.978 6.275 6.107 1.00 93.31 81 THR A C 1
ATOM 658 O O . THR A 1 81 ? 1.185 7.138 6.482 1.00 93.31 81 THR A O 1
ATOM 661 N N . VAL A 1 82 ? 2.536 5.410 6.964 1.00 93.00 82 VAL A N 1
ATOM 662 C CA . VAL A 1 82 ? 2.240 5.392 8.407 1.00 93.00 82 VAL A CA 1
ATOM 663 C C . VAL A 1 82 ? 2.682 6.698 9.068 1.00 93.00 82 VAL A C 1
ATOM 665 O O . VAL A 1 82 ? 1.898 7.310 9.786 1.00 93.00 82 VAL A O 1
ATOM 668 N N . MET A 1 83 ? 3.903 7.178 8.806 1.00 90.75 83 MET A N 1
ATOM 669 C CA . MET A 1 83 ? 4.432 8.398 9.439 1.00 90.75 83 MET A CA 1
ATOM 670 C C . MET A 1 83 ? 3.719 9.677 8.980 1.00 90.75 83 MET A C 1
ATOM 672 O O . MET A 1 83 ? 3.652 10.627 9.754 1.00 90.75 83 MET A O 1
ATOM 676 N N . ALA A 1 84 ? 3.170 9.705 7.761 1.00 90.31 84 ALA A N 1
ATOM 677 C CA . ALA A 1 84 ? 2.347 10.810 7.264 1.00 90.31 84 ALA A CA 1
ATOM 678 C C . ALA A 1 84 ? 0.935 10.838 7.879 1.00 90.31 84 ALA A C 1
ATOM 680 O O . ALA A 1 84 ? 0.315 11.897 7.940 1.00 90.31 84 ALA A O 1
ATOM 681 N N . ARG A 1 85 ? 0.432 9.678 8.325 1.00 86.31 85 ARG A N 1
ATOM 682 C CA . ARG A 1 85 ? -0.861 9.524 9.014 1.00 86.31 85 ARG A CA 1
ATOM 683 C C . ARG A 1 85 ? -0.744 9.614 10.535 1.00 86.31 85 ARG A C 1
ATOM 685 O O . ARG A 1 85 ? -1.713 9.975 11.187 1.00 86.31 85 ARG A O 1
ATOM 692 N N . THR A 1 86 ? 0.429 9.306 11.094 1.00 86.69 86 THR A N 1
ATOM 693 C CA . THR A 1 86 ? 0.686 9.374 12.538 1.00 86.69 86 THR A CA 1
ATOM 694 C C . THR A 1 86 ? 0.381 10.789 13.018 1.00 86.69 86 THR A C 1
ATOM 696 O O . THR A 1 86 ? 1.059 11.718 12.562 1.00 86.69 86 THR A O 1
ATOM 699 N N . PRO A 1 87 ? -0.584 10.992 13.935 1.00 76.19 87 PRO A N 1
ATOM 700 C CA . PRO A 1 87 ? -0.887 12.320 14.429 1.00 76.19 87 PRO A CA 1
ATOM 701 C C . PRO A 1 87 ? 0.365 12.872 15.097 1.00 76.19 87 PRO A C 1
ATOM 703 O O . PRO A 1 87 ? 0.799 12.413 16.156 1.00 76.19 87 PRO A O 1
ATOM 706 N N . HIS A 1 88 ? 0.979 13.866 14.456 1.00 67.06 88 HIS A N 1
ATOM 707 C CA . HIS A 1 88 ? 2.043 14.621 15.080 1.00 67.06 88 HIS A CA 1
ATOM 708 C C . HIS A 1 88 ? 1.430 15.305 16.298 1.00 67.06 88 HIS A C 1
ATOM 710 O O . HIS A 1 88 ? 0.760 16.332 16.159 1.00 67.06 88 HIS A O 1
ATOM 716 N N . VAL A 1 89 ? 1.684 14.753 17.490 1.00 57.50 89 VAL A N 1
ATOM 717 C CA . VAL A 1 89 ? 1.491 15.444 18.767 1.00 57.50 89 VAL A CA 1
ATOM 718 C C . VAL A 1 89 ? 2.513 16.576 18.811 1.00 57.50 89 VAL A C 1
ATOM 720 O O . VAL A 1 89 ? 3.527 16.549 19.506 1.00 57.50 89 VAL A O 1
ATOM 723 N N . THR A 1 90 ? 2.226 17.596 18.009 1.00 53.19 90 THR A N 1
ATOM 724 C CA . THR A 1 90 ? 2.734 18.938 18.179 1.00 53.19 90 THR A CA 1
ATOM 725 C C . THR A 1 90 ? 2.132 19.386 19.493 1.00 53.19 90 THR A C 1
ATOM 727 O O . THR A 1 90 ? 1.000 19.864 19.541 1.00 53.19 90 THR A O 1
ATOM 730 N N . ALA A 1 91 ? 2.879 19.158 20.571 1.00 51.91 91 ALA A N 1
ATOM 731 C CA . ALA A 1 91 ? 2.609 19.730 21.874 1.00 51.91 91 ALA A CA 1
ATOM 732 C C . ALA A 1 91 ? 2.765 21.253 21.758 1.00 51.91 91 ALA A C 1
ATOM 734 O O . ALA A 1 91 ? 3.791 21.831 22.118 1.00 51.91 91 ALA A O 1
ATOM 735 N N . GLY A 1 92 ? 1.749 21.896 21.178 1.00 59.47 92 GLY A N 1
ATOM 736 C CA . GLY A 1 92 ? 1.607 23.338 21.172 1.00 59.47 92 GLY A CA 1
ATOM 737 C C . GLY A 1 92 ? 1.575 23.800 22.627 1.00 59.47 92 GLY A C 1
ATOM 738 O O . GLY A 1 92 ? 0.804 23.243 23.414 1.00 59.47 92 GLY A O 1
ATOM 739 N N . PRO A 1 93 ? 2.421 24.759 23.027 1.00 60.38 93 PRO A N 1
ATOM 740 C CA . PRO A 1 93 ? 2.517 25.146 24.421 1.00 60.38 93 PRO A CA 1
ATOM 741 C C . PRO A 1 93 ? 1.221 25.833 24.858 1.00 60.38 93 PRO A C 1
ATOM 743 O O . PRO A 1 93 ? 0.925 26.940 24.419 1.00 60.38 93 PRO A O 1
ATOM 746 N N . ASN A 1 94 ? 0.484 25.170 25.750 1.00 57.03 94 ASN A N 1
ATOM 747 C CA . ASN A 1 94 ? -0.482 25.743 26.688 1.00 57.03 94 ASN A CA 1
ATOM 748 C C . ASN A 1 94 ? -1.259 26.983 26.202 1.00 57.03 94 ASN A C 1
ATOM 750 O O . ASN A 1 94 ? -1.117 28.068 26.771 1.00 57.03 94 ASN A O 1
ATOM 754 N N . SER A 1 95 ? -2.189 26.819 25.260 1.00 57.78 95 SER A N 1
ATOM 755 C CA . SER A 1 95 ? -3.371 27.690 25.228 1.00 57.78 95 SER A CA 1
ATOM 756 C C . SER A 1 95 ? -4.375 27.199 26.273 1.00 57.78 95 SER A C 1
ATOM 758 O O . SER A 1 95 ? -5.397 26.596 25.943 1.00 57.78 95 SER A O 1
ATOM 760 N N . ASP A 1 96 ? -4.038 27.426 27.547 1.00 53.25 96 ASP A N 1
ATOM 761 C CA . ASP A 1 96 ? -4.940 27.228 28.680 1.00 53.25 96 ASP A CA 1
ATOM 762 C C . ASP A 1 96 ? -6.212 28.061 28.458 1.00 53.25 96 ASP A C 1
ATOM 764 O O . ASP A 1 96 ? -6.211 29.292 28.502 1.00 53.25 96 ASP A O 1
ATOM 768 N N . GLY A 1 97 ? -7.312 27.369 28.164 1.00 56.38 97 GLY A N 1
ATOM 769 C CA . GLY A 1 97 ? -8.619 27.979 27.938 1.00 56.38 97 GLY A CA 1
ATOM 770 C C . GLY A 1 97 ? -9.331 28.394 29.226 1.00 56.38 97 GLY A C 1
ATOM 771 O O . GLY A 1 97 ? -10.515 28.737 29.173 1.00 56.38 97 GLY A O 1
ATOM 772 N N . ARG A 1 98 ? -8.674 28.358 30.396 1.00 52.72 98 ARG A N 1
ATOM 773 C CA . ARG A 1 98 ? -9.313 28.638 31.684 1.00 52.72 98 ARG A CA 1
ATOM 774 C C . ARG A 1 98 ? -9.259 30.123 32.012 1.00 52.72 98 ARG A C 1
ATOM 776 O O . ARG A 1 98 ? -8.717 30.557 33.028 1.00 52.72 98 ARG A O 1
ATOM 783 N N . ARG A 1 99 ? -9.945 30.910 31.177 1.00 48.41 99 ARG A N 1
ATOM 784 C CA . ARG A 1 99 ? -10.281 32.307 31.471 1.00 48.41 99 ARG A CA 1
ATOM 785 C C . ARG A 1 99 ? -11.234 32.360 32.669 1.00 48.41 99 ARG A C 1
ATOM 787 O O . ARG A 1 99 ? -12.449 32.434 32.507 1.00 48.41 99 ARG A O 1
ATOM 794 N N . LEU A 1 100 ? -10.666 32.315 33.873 1.00 59.62 100 LEU A N 1
ATOM 795 C CA . LEU A 1 100 ? -11.361 32.591 35.125 1.00 59.62 100 LEU A CA 1
ATOM 796 C C . LEU A 1 100 ? -11.987 33.985 35.020 1.00 59.62 100 LEU A C 1
ATOM 798 O O . LEU A 1 100 ? -11.290 34.999 35.023 1.00 59.62 100 LEU A O 1
ATOM 802 N N . THR A 1 101 ? -13.308 34.033 34.887 1.00 65.31 101 THR A N 1
ATOM 803 C CA . THR A 1 101 ? -14.067 35.279 34.962 1.00 65.31 101 THR A CA 1
ATOM 804 C C . THR A 1 101 ? -13.978 35.809 36.394 1.00 65.31 101 THR A C 1
ATOM 806 O O . THR A 1 101 ? -14.396 35.088 37.304 1.00 65.31 101 THR A O 1
ATOM 809 N N . PRO A 1 102 ? -13.471 37.030 36.640 1.00 58.38 102 PRO A N 1
ATOM 810 C CA . PRO A 1 102 ? -13.583 37.629 37.961 1.00 58.38 102 PRO A CA 1
ATOM 811 C C . PRO A 1 102 ? -15.065 37.892 38.254 1.00 58.38 102 PRO A C 1
ATOM 813 O O . PRO A 1 102 ? -15.740 38.584 37.490 1.00 58.38 102 PRO A O 1
ATOM 816 N N . SER A 1 103 ? -15.578 37.308 39.337 1.00 64.44 103 SER A N 1
ATOM 817 C CA . SER A 1 103 ? -16.958 37.518 39.778 1.00 64.44 103 SER A CA 1
ATOM 818 C C . SER A 1 103 ? -17.214 39.001 40.080 1.00 64.44 103 SER A C 1
ATOM 820 O O . SER A 1 103 ? -16.384 39.624 40.747 1.00 64.44 103 SER A O 1
ATOM 822 N N . PRO A 1 104 ? -18.352 39.579 39.659 1.00 60.75 104 PRO A N 1
ATOM 823 C CA . PRO A 1 104 ? -18.718 40.929 40.060 1.00 60.75 104 PRO A CA 1
ATOM 824 C C . PRO A 1 104 ? -19.166 40.929 41.528 1.00 60.75 104 PRO A C 1
ATOM 826 O O . PRO A 1 104 ? -20.203 40.360 41.866 1.00 60.75 104 PRO A O 1
ATOM 829 N N . CYS A 1 105 ? -18.404 41.583 42.406 1.00 46.28 105 CYS A N 1
ATOM 830 C CA . CYS A 1 105 ? -18.903 41.939 43.733 1.00 46.28 105 CYS A CA 1
ATOM 831 C C . CYS A 1 105 ? -19.956 43.046 43.609 1.00 46.28 105 CYS A C 1
ATOM 833 O O . CYS A 1 105 ? -19.723 44.068 42.962 1.00 46.28 105 CYS A O 1
ATOM 835 N N . SER A 1 106 ? -21.110 42.849 44.239 1.00 51.22 106 SER A N 1
ATOM 836 C CA . SER A 1 106 ? -22.164 43.848 44.446 1.00 51.22 106 SER A CA 1
ATOM 837 C C . SER A 1 106 ? -23.116 43.355 45.545 1.00 51.22 106 SER A C 1
ATOM 839 O O . SER A 1 106 ? -23.255 42.135 45.683 1.00 51.22 106 SER A O 1
ATOM 841 N N . PRO A 1 107 ? -23.861 44.240 46.228 1.00 65.19 107 PRO A N 1
ATOM 842 C CA . PRO A 1 107 ? -23.674 45.688 46.375 1.00 65.19 107 PRO A CA 1
ATOM 843 C C . PRO A 1 107 ? -23.061 46.087 47.735 1.00 65.19 107 PRO A C 1
ATOM 845 O O . PRO A 1 107 ? -23.082 45.258 48.672 1.00 65.19 107 PRO A O 1
#

Radius of gyration: 25.3 Å; chains: 1; bounding box: 45×59×92 Å

pLDDT: mean 76.33, std 17.46, range [43.44, 93.81]

Organism: Streptomyces avermitilis (NCBI:txid33903)